Protein AF-A0A938W8G8-F1 (afdb_monomer_lite)

Secondary structure (DSSP, 8-state):
---PPPSEEE---TTT-TT--EEEEEEEEEE-TT---HHHHHHHHHHHHHHHHHHHTSTTGGGTBTTBEEEEEEEEEETTEEEEEE-TTS---------

Radius of gyration: 15.23 Å; chains: 1; bounding box: 40×23×38 Å

pLDDT: mean 83.69, std 18.39, range [33.66, 97.94]

Structure (mmCIF, N/CA/C/O backbone):
data_AF-A0A938W8G8-F1
#
_entry.id   AF-A0A938W8G8-F1
#
loop_
_atom_site.group_PDB
_atom_site.id
_atom_site.type_symbol
_atom_site.label_atom_id
_atom_site.label_alt_id
_atom_site.label_comp_id
_atom_site.label_asym_id
_atom_site.label_entity_id
_atom_site.label_seq_id
_atom_site.pdbx_PDB_ins_code
_atom_site.Cartn_x
_atom_site.Cartn_y
_atom_site.Cartn_z
_atom_site.occupancy
_atom_site.B_iso_or_equiv
_atom_site.auth_seq_id
_atom_site.auth_comp_id
_atom_site.auth_asym_id
_atom_site.auth_atom_id
_atom_site.pdbx_PDB_model_num
ATOM 1 N N . MET A 1 1 ? -15.851 4.091 -14.194 1.00 38.75 1 MET A N 1
ATOM 2 C CA . MET A 1 1 ? -14.431 3.803 -13.896 1.00 38.75 1 MET A CA 1
ATOM 3 C C . MET A 1 1 ? -14.387 3.021 -12.600 1.00 38.75 1 MET A C 1
ATOM 5 O O . MET A 1 1 ? -14.964 3.482 -11.624 1.00 38.75 1 MET A O 1
ATOM 9 N N . GLY A 1 2 ? -13.869 1.791 -12.646 1.00 43.88 2 GLY A N 1
ATOM 10 C CA . GLY A 1 2 ? -13.990 0.816 -11.560 1.00 43.88 2 GLY A CA 1
ATOM 11 C C . GLY A 1 2 ? -13.383 1.327 -10.258 1.00 43.88 2 GLY A C 1
ATOM 12 O O . GLY A 1 2 ? -12.303 1.911 -10.265 1.00 43.88 2 GLY A O 1
ATOM 13 N N . LYS A 1 3 ? -14.097 1.118 -9.150 1.00 55.16 3 LYS A N 1
ATOM 14 C CA . LYS A 1 3 ? -13.548 1.266 -7.803 1.00 55.16 3 LYS A CA 1
ATOM 15 C C . LYS A 1 3 ? -12.452 0.208 -7.654 1.00 55.16 3 LYS A C 1
ATOM 17 O O . LYS A 1 3 ? -12.771 -0.959 -7.449 1.00 55.16 3 LYS A O 1
ATOM 22 N N . GLY A 1 4 ? -11.200 0.587 -7.894 1.00 62.59 4 GLY A N 1
ATOM 23 C CA . GLY A 1 4 ? -10.061 -0.297 -7.667 1.00 62.59 4 GLY A CA 1
ATOM 24 C C . GLY A 1 4 ? -9.980 -0.609 -6.178 1.00 62.59 4 GLY A C 1
ATOM 25 O O . GLY A 1 4 ? -10.015 0.309 -5.359 1.00 62.59 4 GLY A O 1
ATOM 26 N N . PHE A 1 5 ? -9.964 -1.892 -5.838 1.00 73.81 5 PHE A N 1
ATOM 27 C CA . PHE A 1 5 ? -9.650 -2.339 -4.488 1.00 73.81 5 PHE A CA 1
ATOM 28 C C . PHE A 1 5 ? -8.134 -2.301 -4.312 1.00 73.81 5 PHE A C 1
ATOM 30 O O . PHE A 1 5 ? -7.409 -2.503 -5.281 1.00 73.81 5 PHE A O 1
ATOM 37 N N . VAL A 1 6 ? -7.680 -2.056 -3.085 1.00 87.25 6 VAL A N 1
ATOM 38 C CA . VAL A 1 6 ? -6.297 -2.351 -2.700 1.00 87.25 6 VAL A CA 1
ATOM 39 C C . VAL A 1 6 ? -6.055 -3.862 -2.800 1.00 87.25 6 VAL A C 1
ATOM 41 O O . VAL A 1 6 ? -6.991 -4.637 -2.575 1.00 87.25 6 VAL A O 1
ATOM 44 N N . ASP A 1 7 ? -4.826 -4.287 -3.096 1.00 92.31 7 ASP A N 1
ATOM 45 C CA . ASP A 1 7 ? -4.497 -5.716 -3.192 1.00 92.31 7 ASP A CA 1
ATOM 46 C C . ASP A 1 7 ? -4.808 -6.472 -1.892 1.00 92.31 7 ASP A C 1
ATOM 48 O O . ASP A 1 7 ? -5.395 -7.557 -1.916 1.00 92.31 7 ASP A O 1
ATOM 52 N N . VAL A 1 8 ? -4.453 -5.889 -0.739 1.00 93.44 8 VAL A N 1
ATOM 53 C CA . VAL A 1 8 ? -4.777 -6.452 0.577 1.00 93.44 8 VAL A CA 1
ATOM 54 C C . VAL A 1 8 ? -5.308 -5.375 1.515 1.00 93.44 8 VAL A C 1
ATOM 56 O O . VAL A 1 8 ? -4.647 -4.374 1.784 1.00 93.44 8 VAL A O 1
ATOM 59 N N . TYR A 1 9 ? -6.482 -5.631 2.094 1.00 91.44 9 TYR A N 1
ATOM 60 C CA . TYR A 1 9 ? -7.003 -4.874 3.228 1.00 91.44 9 TYR A CA 1
ATOM 61 C C . TYR A 1 9 ? -7.074 -5.762 4.468 1.00 91.44 9 TYR A C 1
ATOM 63 O O . TYR A 1 9 ? -7.858 -6.710 4.529 1.00 91.44 9 TYR A O 1
ATOM 71 N N . LEU A 1 10 ? -6.272 -5.424 5.474 1.00 92.00 10 LEU A N 1
ATOM 72 C CA . LEU A 1 10 ? -6.329 -6.027 6.799 1.00 92.00 10 LEU A CA 1
ATOM 73 C C . LEU A 1 10 ? -7.218 -5.157 7.688 1.00 92.00 10 LEU A C 1
ATOM 75 O O . LEU A 1 10 ? -6.753 -4.218 8.337 1.00 92.00 10 LEU A O 1
ATOM 79 N N . GLU A 1 11 ? -8.517 -5.453 7.668 1.00 90.56 11 GLU A N 1
ATOM 80 C CA . GLU A 1 11 ? -9.503 -4.787 8.519 1.00 90.56 11 GLU A CA 1
ATOM 81 C C . GLU A 1 11 ? -9.287 -5.196 9.989 1.00 90.56 11 GLU A C 1
ATOM 83 O O . GLU A 1 11 ? -9.287 -6.393 10.294 1.00 90.56 11 GLU A O 1
ATOM 88 N N . PRO A 1 12 ? -9.109 -4.240 10.920 1.00 90.69 12 PRO A N 1
ATOM 89 C CA . PRO A 1 12 ? -8.943 -4.568 12.329 1.00 90.69 12 PRO A CA 1
ATOM 90 C C . PRO A 1 12 ? -10.245 -5.162 12.872 1.00 90.69 12 PRO A C 1
ATOM 92 O O . PRO A 1 12 ? -11.323 -4.579 12.720 1.00 90.69 12 PRO A O 1
ATOM 95 N N . PHE A 1 13 ? -10.167 -6.321 13.531 1.00 92.00 13 PHE A N 1
ATOM 96 C CA . PHE A 1 13 ? -11.356 -7.044 13.989 1.00 92.00 13 PHE A CA 1
ATOM 97 C C . PHE A 1 13 ? -11.902 -6.494 15.319 1.00 92.00 13 PHE A C 1
ATOM 99 O O . PHE A 1 13 ? -11.980 -7.184 16.337 1.00 92.00 13 PHE A O 1
ATOM 106 N N . LEU A 1 14 ? -12.342 -5.237 15.283 1.00 90.19 14 LEU A N 1
ATOM 107 C CA . LEU A 1 14 ? -12.743 -4.434 16.443 1.00 90.19 14 LEU A CA 1
ATOM 108 C C . LEU A 1 14 ? -13.982 -4.940 17.197 1.00 90.19 14 LEU A C 1
ATOM 110 O O . LEU A 1 14 ? -14.278 -4.451 18.286 1.00 90.19 14 LEU A O 1
ATOM 114 N N . ALA A 1 15 ? -14.747 -5.868 16.614 1.00 90.81 15 ALA A N 1
ATOM 115 C CA . ALA A 1 15 ? -15.874 -6.504 17.298 1.00 90.81 15 ALA A CA 1
ATOM 116 C C . ALA A 1 15 ? -15.406 -7.536 18.336 1.00 90.81 15 ALA A C 1
ATOM 118 O O . ALA A 1 15 ? -16.056 -7.707 19.362 1.00 90.81 15 ALA A O 1
ATOM 119 N N . ARG A 1 16 ? -14.280 -8.212 18.072 1.00 95.44 16 ARG A N 1
ATOM 120 C CA . ARG A 1 16 ? -13.681 -9.200 18.978 1.00 95.44 16 ARG A CA 1
ATOM 121 C C . ARG A 1 16 ? -12.534 -8.614 19.797 1.00 95.44 16 ARG A C 1
ATOM 123 O O . ARG A 1 16 ? -12.393 -8.967 20.962 1.00 95.44 16 ARG A O 1
ATOM 130 N N . PHE A 1 17 ? -11.742 -7.736 19.187 1.00 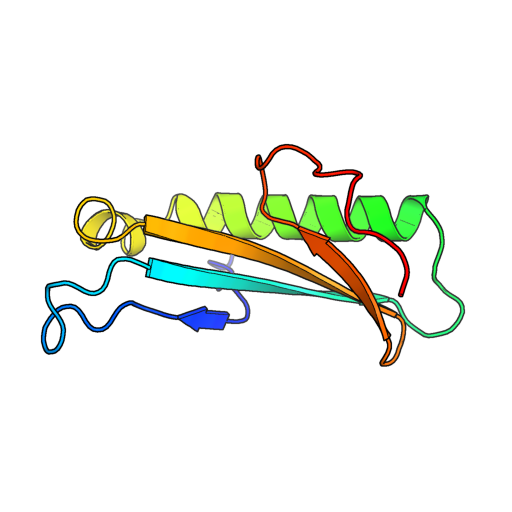94.94 17 PHE A N 1
ATOM 131 C CA . PHE A 1 17 ? -10.561 -7.112 19.782 1.00 94.94 17 PHE A CA 1
ATOM 132 C C . PHE A 1 17 ? -10.723 -5.587 19.734 1.00 94.94 17 PHE A C 1
ATOM 134 O O . PHE A 1 17 ? -10.228 -4.939 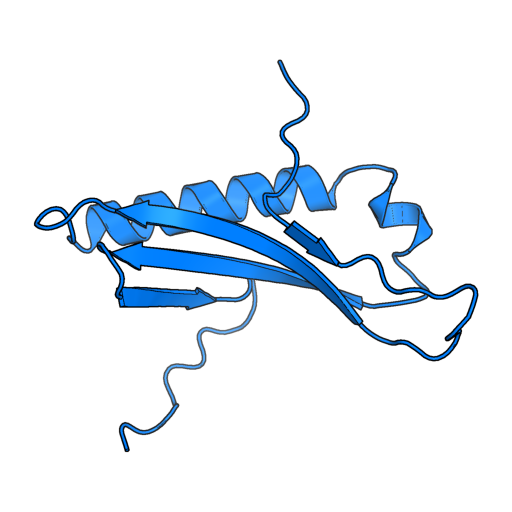18.810 1.00 94.94 17 PHE A O 1
ATOM 141 N N . PRO A 1 18 ? -11.505 -4.996 20.655 1.00 90.62 18 PRO A N 1
ATOM 142 C CA . PRO A 1 18 ? -11.852 -3.575 20.606 1.00 90.62 18 PRO A CA 1
ATOM 143 C C . PRO A 1 18 ? -10.661 -2.635 20.842 1.00 90.62 18 PRO A C 1
ATOM 145 O O . PRO A 1 18 ? -10.765 -1.454 20.522 1.00 90.62 18 PRO A O 1
ATOM 148 N N . ASP A 1 19 ? -9.562 -3.153 21.388 1.00 91.06 19 ASP A N 1
ATOM 149 C CA . ASP A 1 19 ? -8.282 -2.487 21.635 1.00 91.06 19 ASP A CA 1
ATOM 150 C C . ASP A 1 19 ? -7.299 -2.593 20.456 1.00 91.06 19 ASP A C 1
ATOM 152 O O . ASP A 1 19 ? -6.215 -2.012 20.503 1.00 91.06 19 ASP A O 1
ATOM 156 N N . MET A 1 20 ? -7.659 -3.309 19.384 1.00 93.56 20 MET A N 1
ATOM 157 C CA . MET A 1 20 ? -6.812 -3.457 18.202 1.00 93.56 20 MET A CA 1
ATOM 158 C C . MET A 1 20 ? -6.570 -2.098 17.535 1.00 93.56 20 MET A C 1
ATOM 160 O O . MET A 1 20 ? -7.479 -1.491 16.973 1.00 93.56 20 MET A O 1
ATOM 164 N N . GLN A 1 21 ? -5.323 -1.632 17.580 1.00 91.81 21 GLN A N 1
ATOM 165 C CA . GLN A 1 21 ? -4.983 -0.262 17.192 1.00 91.81 21 GLN A CA 1
ATOM 166 C C . GLN A 1 21 ? -4.718 -0.077 15.699 1.00 91.81 21 GLN A C 1
ATOM 168 O O . GLN A 1 21 ? -4.797 1.052 15.220 1.00 91.81 21 GLN A O 1
ATOM 173 N N . TYR A 1 22 ? -4.402 -1.151 14.972 1.00 92.00 22 TYR A N 1
ATOM 174 C CA . TYR A 1 22 ? -3.902 -1.059 13.602 1.00 92.00 22 TYR A CA 1
ATOM 175 C C . TYR A 1 22 ? -4.658 -1.967 12.638 1.00 92.00 22 TYR A C 1
ATOM 177 O O . TYR A 1 22 ? -4.948 -3.125 12.942 1.00 92.00 22 TYR A O 1
ATOM 185 N N . GLY A 1 23 ? -4.919 -1.432 11.452 1.00 91.44 23 GLY A N 1
ATOM 186 C CA . GLY A 1 23 ? -5.200 -2.187 10.235 1.00 91.44 23 GLY A CA 1
ATOM 187 C C . GLY A 1 23 ? -4.265 -1.733 9.120 1.00 91.44 23 GLY A C 1
ATOM 188 O O . GLY A 1 23 ? -3.585 -0.717 9.263 1.00 91.44 23 GLY A O 1
ATOM 189 N N . TYR A 1 24 ? -4.241 -2.456 8.004 1.00 92.56 24 TYR A N 1
ATOM 190 C CA . TYR A 1 24 ? -3.287 -2.187 6.923 1.00 92.56 24 TYR A CA 1
ATOM 191 C C . TYR A 1 24 ? -3.948 -2.181 5.553 1.00 92.56 24 TYR A C 1
ATOM 193 O O . TYR A 1 24 ? -4.848 -2.977 5.286 1.00 92.56 24 TYR A O 1
ATOM 201 N N . LEU A 1 25 ? -3.457 -1.309 4.680 1.00 92.62 25 LEU A N 1
ATOM 202 C CA . LEU A 1 25 ? -3.739 -1.310 3.248 1.00 92.62 25 LEU A CA 1
ATOM 203 C C . LEU A 1 25 ? -2.429 -1.584 2.527 1.00 92.62 25 LEU A C 1
ATOM 205 O O . LEU A 1 25 ? -1.541 -0.742 2.578 1.00 92.62 25 LEU A O 1
ATOM 209 N N . LEU A 1 26 ? -2.293 -2.747 1.900 1.00 95.12 26 LEU A N 1
ATOM 210 C CA . LEU A 1 26 ? -1.069 -3.121 1.198 1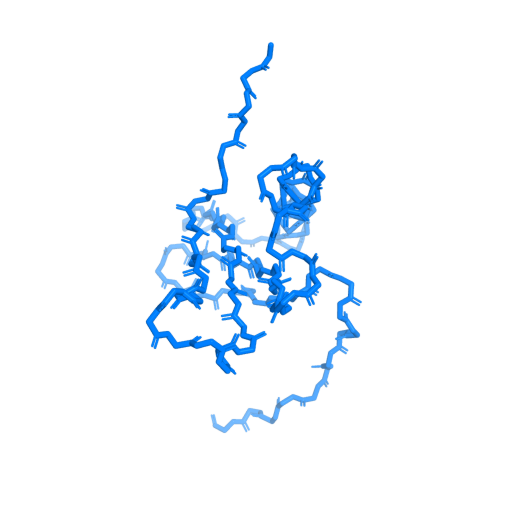.00 95.12 26 LEU A CA 1
ATOM 211 C C . LEU A 1 26 ? -1.313 -3.053 -0.303 1.00 95.12 26 LEU A C 1
ATOM 213 O O . LEU A 1 26 ? -2.137 -3.804 -0.819 1.00 95.12 26 LEU A O 1
ATOM 217 N N . GLU A 1 27 ? -0.571 -2.192 -0.985 1.00 96.06 27 GLU A N 1
ATOM 218 C CA . GLU A 1 27 ? -0.555 -2.114 -2.443 1.00 96.06 27 GLU A CA 1
ATOM 219 C C . GLU A 1 27 ? 0.764 -2.687 -2.959 1.00 96.06 27 GLU A C 1
ATOM 221 O O . GLU A 1 27 ? 1.852 -2.260 -2.553 1.00 96.06 27 GLU A O 1
ATOM 226 N N . LEU A 1 28 ? 0.666 -3.672 -3.847 1.00 96.62 28 LEU A N 1
ATOM 227 C CA . LEU A 1 28 ? 1.798 -4.391 -4.398 1.00 96.62 28 LEU A CA 1
ATOM 228 C C . LEU A 1 28 ? 2.052 -3.933 -5.834 1.00 96.62 28 LEU A C 1
ATOM 230 O O . LEU A 1 28 ? 1.162 -3.867 -6.680 1.00 96.62 28 LEU A O 1
ATOM 234 N N . LYS A 1 29 ? 3.318 -3.667 -6.144 1.00 96.81 29 LYS A N 1
ATOM 235 C CA . LYS A 1 29 ? 3.782 -3.451 -7.514 1.00 96.81 29 LYS A CA 1
ATOM 236 C C . LYS A 1 29 ? 4.839 -4.466 -7.876 1.00 96.81 29 LYS A C 1
ATOM 238 O O . LYS A 1 29 ? 5.633 -4.900 -7.045 1.00 96.81 29 LYS A O 1
ATOM 243 N N . TYR A 1 30 ? 4.851 -4.818 -9.152 1.00 97.06 30 TYR A N 1
ATOM 244 C CA . TYR A 1 30 ? 5.780 -5.782 -9.705 1.00 97.06 30 TYR A CA 1
ATOM 245 C C . TYR A 1 30 ? 6.528 -5.171 -10.884 1.00 97.06 30 TYR A C 1
ATOM 247 O O . TYR A 1 30 ? 5.920 -4.690 -11.839 1.00 97.06 30 TYR A O 1
ATOM 255 N N . LEU A 1 31 ? 7.852 -5.239 -10.821 1.00 97.12 31 LEU A N 1
ATOM 256 C CA . LEU A 1 31 ? 8.763 -4.954 -11.914 1.00 97.12 31 LEU A CA 1
ATOM 257 C C . LEU A 1 31 ? 9.325 -6.287 -12.440 1.00 97.12 31 LEU A C 1
ATOM 259 O O . LEU A 1 31 ? 9.902 -7.062 -11.665 1.00 97.12 31 LEU A O 1
ATOM 263 N N . PRO A 1 32 ? 9.196 -6.579 -13.746 1.00 96.50 32 PRO A N 1
ATOM 264 C CA . PRO A 1 32 ? 9.803 -7.763 -14.342 1.00 96.50 32 PRO A CA 1
ATOM 265 C C . PRO A 1 32 ? 11.326 -7.799 -14.174 1.00 96.50 32 PRO A C 1
ATOM 267 O O . PRO A 1 32 ? 11.997 -6.768 -14.065 1.00 96.50 32 PRO A O 1
ATOM 270 N N . ARG A 1 33 ? 11.903 -9.007 -14.196 1.00 94.25 33 ARG A N 1
ATOM 271 C CA . ARG A 1 33 ? 13.364 -9.190 -14.148 1.00 94.25 33 ARG A CA 1
ATOM 272 C C . ARG A 1 33 ? 14.041 -8.384 -15.264 1.00 94.25 33 ARG A C 1
ATOM 274 O O . ARG A 1 33 ? 13.574 -8.382 -16.395 1.00 94.25 33 ARG A O 1
ATOM 281 N N . GLY A 1 34 ? 15.144 -7.711 -14.939 1.00 93.81 34 GLY A N 1
ATOM 282 C CA . GLY A 1 34 ? 15.869 -6.841 -15.876 1.00 93.81 34 GLY A CA 1
ATOM 283 C C . GLY A 1 34 ? 15.258 -5.451 -16.104 1.00 93.81 34 GLY A C 1
ATOM 284 O O . GLY A 1 34 ? 15.878 -4.637 -16.776 1.00 93.81 34 GLY A O 1
ATOM 285 N N . GLU A 1 35 ? 14.091 -5.143 -15.529 1.00 93.88 35 GLU A N 1
ATOM 286 C CA . GLU A 1 35 ? 13.441 -3.836 -15.699 1.00 93.88 35 GLU A CA 1
ATOM 287 C C . GLU A 1 35 ? 13.624 -2.870 -14.522 1.00 93.88 35 GLU A C 1
ATOM 289 O O . GLU A 1 35 ? 13.000 -1.810 -14.503 1.00 93.88 35 GLU A O 1
ATOM 294 N N . LEU A 1 36 ? 14.463 -3.197 -13.538 1.00 96.25 36 LEU A N 1
ATOM 295 C CA . LEU A 1 36 ? 14.696 -2.306 -12.407 1.00 96.25 36 LEU A CA 1
ATOM 296 C C . LEU A 1 36 ? 15.526 -1.095 -12.848 1.00 96.25 36 LEU A C 1
ATOM 298 O O . LEU A 1 36 ? 16.707 -1.213 -13.163 1.00 96.25 36 LEU A O 1
ATOM 302 N N . THR A 1 37 ? 14.896 0.075 -12.841 1.00 97.50 37 THR A N 1
ATOM 303 C CA . THR A 1 37 ? 15.551 1.380 -12.961 1.00 97.50 37 THR A CA 1
ATOM 304 C C . THR A 1 37 ? 14.948 2.327 -11.933 1.00 97.50 37 THR A C 1
ATOM 306 O O . THR A 1 37 ? 13.799 2.142 -11.527 1.00 97.50 37 THR A O 1
ATOM 309 N N . GLU A 1 38 ? 15.683 3.368 -11.541 1.00 96.75 38 GLU A N 1
ATOM 310 C CA . GLU A 1 38 ? 15.177 4.382 -10.602 1.00 96.75 38 GLU A CA 1
ATOM 311 C C . GLU A 1 38 ? 13.861 5.003 -11.089 1.00 96.75 38 GLU A C 1
ATOM 313 O O . GLU A 1 38 ? 12.910 5.126 -10.323 1.00 96.75 38 GLU A O 1
ATOM 318 N N . ALA A 1 39 ? 13.764 5.308 -12.388 1.00 97.56 39 ALA A N 1
ATOM 319 C CA . ALA A 1 39 ? 12.558 5.880 -12.982 1.00 97.56 39 ALA A CA 1
ATOM 320 C C . ALA A 1 39 ? 11.355 4.923 -12.920 1.00 97.56 39 ALA A C 1
ATOM 322 O O . ALA A 1 39 ? 10.244 5.349 -12.607 1.00 97.56 39 ALA A O 1
ATOM 323 N N . LYS A 1 40 ? 11.559 3.626 -13.195 1.00 97.44 40 LYS A N 1
ATOM 324 C CA . LYS A 1 40 ? 10.487 2.621 -13.122 1.00 97.44 40 LYS A CA 1
ATOM 325 C C . LYS A 1 40 ? 10.064 2.341 -11.685 1.00 97.44 40 LYS A C 1
ATOM 327 O O . LYS A 1 40 ? 8.873 2.189 -11.431 1.00 97.44 40 LYS A O 1
ATOM 332 N N . LEU A 1 41 ? 11.018 2.314 -10.756 1.00 97.62 41 LEU A N 1
ATOM 333 C CA . LEU A 1 41 ? 10.726 2.180 -9.336 1.00 97.62 41 LEU A CA 1
ATOM 334 C C . LEU A 1 41 ? 9.914 3.375 -8.830 1.00 97.62 41 LEU A C 1
ATOM 336 O O . LEU A 1 41 ? 8.856 3.177 -8.242 1.00 97.62 41 LEU A O 1
ATOM 340 N N . ALA A 1 42 ? 10.352 4.602 -9.124 1.00 96.88 42 ALA A N 1
ATOM 341 C CA . ALA A 1 42 ? 9.641 5.816 -8.735 1.00 96.88 42 ALA A CA 1
ATOM 342 C C . ALA A 1 42 ? 8.218 5.857 -9.312 1.00 96.88 42 ALA A C 1
ATOM 344 O O . ALA A 1 42 ? 7.273 6.150 -8.586 1.00 96.88 42 ALA A O 1
ATOM 345 N N . ALA A 1 43 ? 8.046 5.493 -10.588 1.00 97.31 43 ALA A N 1
ATOM 346 C CA . ALA A 1 43 ? 6.728 5.416 -11.213 1.00 97.31 43 ALA A CA 1
ATOM 347 C C . ALA A 1 43 ? 5.824 4.361 -10.549 1.00 97.31 43 ALA A C 1
ATOM 349 O O . ALA A 1 43 ? 4.642 4.620 -10.328 1.00 97.31 43 ALA A O 1
ATOM 350 N N . ALA A 1 44 ? 6.369 3.190 -10.199 1.00 96.94 44 ALA A N 1
ATOM 351 C CA . ALA A 1 44 ? 5.626 2.151 -9.490 1.00 96.94 44 ALA A CA 1
ATOM 352 C C . ALA A 1 44 ? 5.184 2.617 -8.094 1.00 96.94 44 ALA A C 1
ATOM 354 O O . ALA A 1 44 ? 4.023 2.436 -7.732 1.00 96.94 44 ALA A O 1
ATOM 355 N N . VAL A 1 45 ? 6.081 3.257 -7.338 1.00 96.94 45 VAL A N 1
ATOM 356 C CA . VAL A 1 45 ? 5.764 3.820 -6.018 1.00 96.94 45 VAL A CA 1
ATOM 357 C C . VAL A 1 45 ? 4.679 4.890 -6.135 1.00 96.94 45 VAL A C 1
ATOM 359 O O . VAL A 1 45 ? 3.672 4.799 -5.441 1.00 96.94 45 VAL A O 1
ATOM 362 N N . GLN A 1 46 ? 4.816 5.841 -7.063 1.00 96.00 46 GLN A N 1
ATOM 363 C CA . GLN A 1 46 ? 3.821 6.898 -7.280 1.00 96.00 46 GLN A CA 1
ATOM 364 C C . GLN A 1 46 ? 2.444 6.348 -7.666 1.00 96.00 46 GLN A C 1
ATOM 366 O O . GLN A 1 46 ? 1.427 6.822 -7.156 1.00 96.00 46 GLN A O 1
ATOM 371 N N . ASP A 1 47 ? 2.388 5.341 -8.545 1.00 95.06 47 ASP A N 1
ATOM 372 C CA . ASP A 1 47 ? 1.123 4.683 -8.879 1.00 95.06 47 ASP A CA 1
ATOM 373 C C . ASP A 1 47 ? 0.507 4.032 -7.637 1.00 95.06 47 ASP A C 1
ATOM 375 O O . ASP A 1 47 ? -0.676 4.237 -7.364 1.00 95.06 47 ASP A O 1
ATOM 379 N N . ALA A 1 48 ? 1.305 3.306 -6.848 1.00 95.00 48 ALA A N 1
ATOM 380 C CA . ALA A 1 48 ? 0.837 2.648 -5.632 1.00 95.00 48 ALA A CA 1
ATOM 381 C C . ALA A 1 48 ? 0.293 3.644 -4.596 1.00 95.00 48 ALA A C 1
ATOM 383 O O . ALA A 1 48 ? -0.808 3.462 -4.076 1.00 95.00 48 ALA A O 1
ATOM 384 N N . GLU A 1 49 ? 1.014 4.738 -4.349 1.00 94.06 49 GLU A N 1
ATOM 385 C CA . GLU A 1 49 ? 0.579 5.823 -3.466 1.00 94.06 49 GLU A CA 1
ATOM 386 C C . GLU A 1 49 ? -0.743 6.440 -3.940 1.00 94.06 49 GLU A C 1
ATOM 388 O O . GLU A 1 49 ? -1.657 6.653 -3.140 1.00 94.06 49 GLU A O 1
ATOM 393 N N . ALA A 1 50 ? -0.899 6.662 -5.249 1.00 91.75 50 ALA A N 1
ATOM 394 C CA . ALA A 1 50 ? -2.141 7.168 -5.825 1.00 91.75 50 ALA A CA 1
ATOM 395 C C . ALA A 1 50 ? -3.304 6.163 -5.707 1.00 91.75 50 ALA A C 1
ATOM 397 O O . ALA A 1 50 ? -4.465 6.564 -5.568 1.00 91.75 50 ALA A O 1
ATOM 398 N N . GLN A 1 51 ? -3.042 4.853 -5.760 1.00 91.25 51 GLN A N 1
ATOM 399 C CA . GLN A 1 51 ? -4.059 3.820 -5.510 1.00 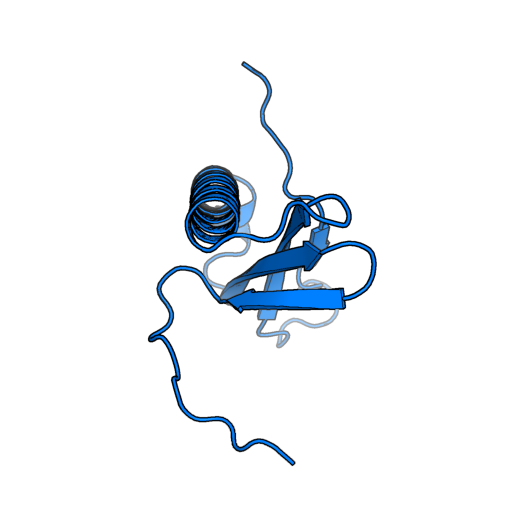91.25 51 GLN A CA 1
ATOM 400 C C . GLN A 1 51 ? -4.489 3.824 -4.039 1.00 91.25 51 GLN A C 1
ATOM 402 O O . GLN A 1 51 ? -5.684 3.927 -3.749 1.00 91.25 51 GLN A O 1
ATOM 407 N N . LEU A 1 52 ? -3.520 3.821 -3.120 1.00 91.31 52 LEU A N 1
ATOM 408 C CA . LEU A 1 52 ? -3.761 3.859 -1.679 1.00 91.31 52 LEU A CA 1
ATOM 409 C C . LEU A 1 52 ? -4.518 5.122 -1.262 1.00 91.31 52 LEU A C 1
ATOM 411 O O . LEU A 1 52 ? -5.488 5.023 -0.514 1.00 91.31 52 LEU A O 1
ATOM 415 N N . ALA A 1 53 ? -4.156 6.293 -1.793 1.00 88.50 53 ALA A N 1
ATOM 416 C CA . ALA A 1 53 ? -4.848 7.551 -1.510 1.00 88.50 53 ALA A CA 1
ATOM 417 C C . ALA A 1 53 ? -6.320 7.523 -1.957 1.00 88.50 53 ALA A C 1
ATOM 419 O O . ALA A 1 53 ? -7.206 7.991 -1.236 1.00 88.50 53 ALA A O 1
ATOM 420 N N . ARG A 1 54 ? -6.609 6.932 -3.126 1.00 85.94 54 ARG A N 1
ATOM 421 C CA . ARG A 1 54 ? -7.988 6.755 -3.610 1.00 85.94 54 ARG A CA 1
ATOM 422 C C . ARG A 1 54 ? -8.790 5.826 -2.704 1.00 85.94 54 ARG A C 1
ATOM 424 O O . ARG A 1 54 ? -9.939 6.137 -2.401 1.00 85.94 54 ARG A O 1
ATOM 431 N N . TYR A 1 55 ? -8.199 4.718 -2.259 1.00 82.81 55 TYR A N 1
ATOM 432 C CA . TYR A 1 55 ? -8.880 3.774 -1.373 1.00 82.81 55 TYR A CA 1
ATOM 433 C C . TYR A 1 55 ? -9.071 4.345 0.041 1.00 82.81 55 TYR A C 1
ATOM 435 O O . TYR A 1 55 ? -10.145 4.199 0.619 1.00 82.81 55 TYR A O 1
ATOM 443 N N . ALA A 1 56 ? -8.086 5.077 0.571 1.00 80.44 56 ALA A N 1
ATOM 444 C CA . ALA A 1 56 ? -8.175 5.788 1.851 1.00 80.44 56 ALA A CA 1
ATOM 445 C C . ALA A 1 56 ? -9.341 6.794 1.896 1.00 80.44 56 ALA A C 1
ATOM 447 O O . ALA A 1 56 ? -9.930 7.018 2.954 1.00 80.44 56 ALA A O 1
ATOM 448 N N . ALA A 1 57 ? -9.712 7.366 0.747 1.00 78.56 57 ALA A N 1
ATOM 449 C CA . ALA A 1 57 ? -10.859 8.259 0.617 1.00 78.56 57 ALA A CA 1
ATOM 450 C C . ALA A 1 57 ? -12.225 7.533 0.570 1.00 78.56 57 ALA A C 1
ATOM 452 O O . ALA A 1 57 ? -13.265 8.199 0.601 1.00 78.56 57 ALA A O 1
ATOM 453 N N . ASP A 1 58 ? -12.264 6.195 0.508 1.00 80.56 58 ASP A N 1
ATOM 454 C CA . ASP A 1 58 ? -13.512 5.428 0.455 1.00 80.56 58 ASP A CA 1
ATOM 455 C C . ASP A 1 58 ? -14.278 5.493 1.794 1.00 80.56 58 ASP A C 1
ATOM 457 O O . ASP A 1 58 ? -13.731 5.394 2.897 1.00 80.56 58 ASP A O 1
ATOM 461 N N . ALA A 1 59 ? -15.603 5.625 1.700 1.00 63.25 59 ALA A N 1
ATOM 462 C CA . ALA A 1 59 ? -16.523 5.698 2.828 1.00 63.25 59 ALA A CA 1
ATOM 463 C C . ALA A 1 59 ? -16.440 4.493 3.784 1.00 63.25 59 ALA A C 1
ATOM 465 O O . ALA A 1 59 ? -16.780 4.638 4.961 1.00 63.25 59 ALA A O 1
ATOM 466 N N . ARG A 1 60 ? -15.991 3.315 3.319 1.00 70.62 60 ARG A N 1
ATOM 467 C CA . ARG A 1 60 ? -15.811 2.134 4.184 1.00 70.62 60 ARG A CA 1
ATOM 468 C C . ARG A 1 60 ? -14.733 2.358 5.247 1.00 70.62 60 ARG A C 1
ATOM 470 O O . ARG A 1 60 ? -14.962 2.02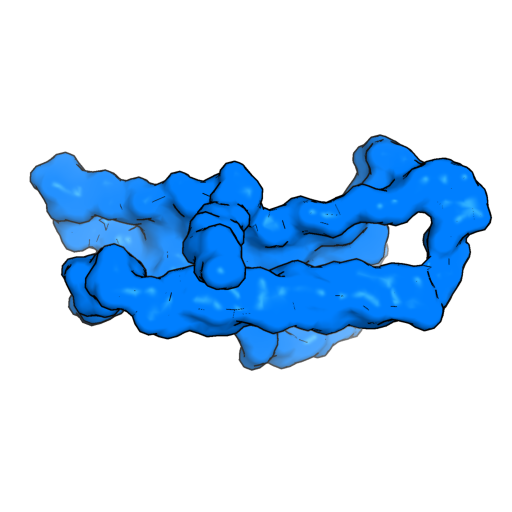9 6.409 1.00 70.62 60 ARG A O 1
ATOM 477 N N . LEU A 1 61 ? -13.615 2.981 4.879 1.00 71.31 61 LEU A N 1
ATOM 478 C CA . LEU A 1 61 ? -12.519 3.287 5.802 1.00 71.31 61 LEU A CA 1
ATOM 479 C C . LEU A 1 61 ? -12.919 4.306 6.864 1.00 71.31 61 LEU A C 1
ATOM 481 O O . LEU A 1 61 ? -12.504 4.193 8.015 1.00 71.31 61 LEU A O 1
ATOM 485 N N . ARG A 1 62 ? -13.813 5.237 6.519 1.00 68.31 62 ARG A N 1
ATOM 486 C CA . ARG A 1 62 ? -14.314 6.263 7.447 1.00 68.31 62 ARG A CA 1
ATOM 487 C C . ARG A 1 62 ? -15.056 5.682 8.657 1.00 68.31 62 ARG A C 1
ATOM 489 O O . ARG A 1 62 ? -15.153 6.357 9.671 1.00 68.31 62 ARG A O 1
ATOM 496 N N . LYS A 1 63 ? -15.573 4.447 8.573 1.00 69.44 63 LYS A N 1
ATOM 497 C CA . LYS A 1 63 ? -16.226 3.760 9.707 1.00 69.44 63 LYS A CA 1
ATOM 498 C C . LYS A 1 63 ? -15.230 3.212 10.733 1.00 69.44 63 LYS A C 1
ATOM 500 O O . LYS A 1 63 ? -15.597 3.013 11.888 1.00 69.44 63 LYS A O 1
ATOM 505 N N . VAL A 1 64 ? -14.003 2.938 10.295 1.00 72.44 64 VAL A N 1
ATOM 506 C CA . VAL A 1 64 ? -12.913 2.413 11.130 1.00 72.44 64 VAL A CA 1
ATOM 507 C C . VAL A 1 64 ? -11.988 3.547 11.587 1.00 72.44 64 VAL A C 1
ATOM 509 O O . VAL A 1 64 ? -11.455 3.496 12.697 1.00 72.44 64 VAL A O 1
ATOM 512 N N . ALA A 1 65 ? -11.863 4.598 10.768 1.00 65.81 65 ALA A N 1
ATOM 513 C CA . ALA A 1 65 ? -11.144 5.828 11.074 1.00 65.81 65 ALA A CA 1
ATOM 514 C C . ALA A 1 65 ? -11.725 6.480 12.340 1.00 65.81 65 ALA A C 1
ATOM 516 O O . ALA A 1 65 ? -12.842 6.992 12.339 1.00 65.81 65 ALA A O 1
ATOM 517 N N . GLY A 1 66 ? -10.975 6.410 13.438 1.00 72.12 66 GLY A N 1
ATOM 518 C CA . GLY A 1 66 ? -11.390 6.882 14.765 1.00 72.12 66 GLY A CA 1
ATOM 519 C C . GLY A 1 66 ? -11.404 5.793 15.837 1.00 72.12 66 GLY A C 1
ATOM 520 O O . GLY A 1 66 ? -11.427 6.115 17.020 1.00 72.12 66 GLY A O 1
ATOM 521 N N . ARG A 1 67 ? -11.347 4.514 15.445 1.00 84.25 67 ARG A N 1
ATOM 522 C CA . ARG A 1 67 ? -11.183 3.379 16.372 1.00 84.25 67 ARG A CA 1
ATOM 523 C C . ARG A 1 67 ? -9.845 2.664 16.215 1.00 84.25 67 ARG A C 1
ATOM 525 O O . ARG A 1 67 ? -9.351 2.106 17.183 1.00 84.25 67 ARG A O 1
ATOM 532 N N . ALA A 1 68 ? -9.281 2.693 15.013 1.00 87.88 68 ALA A N 1
ATOM 533 C CA . ALA A 1 68 ? -7.963 2.160 14.704 1.00 87.88 68 ALA A CA 1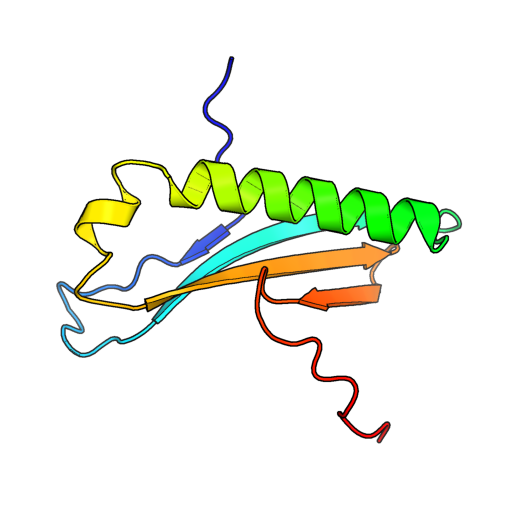
ATOM 534 C C . ALA A 1 68 ? -7.278 3.042 13.653 1.00 87.88 68 ALA A C 1
ATOM 536 O O . ALA A 1 68 ? -7.942 3.674 12.823 1.00 87.88 68 ALA A O 1
ATOM 537 N N . THR A 1 69 ? -5.952 3.061 13.683 1.00 89.75 69 THR A N 1
ATOM 538 C CA . THR A 1 69 ? -5.107 3.654 12.650 1.00 89.75 69 THR A CA 1
ATOM 539 C C . THR A 1 69 ? -5.015 2.679 11.487 1.00 89.75 69 THR A C 1
ATOM 541 O O . THR A 1 69 ? -4.649 1.519 11.671 1.00 89.75 69 THR A O 1
ATOM 544 N N . ILE A 1 70 ? -5.344 3.131 10.279 1.00 90.12 70 ILE A N 1
ATOM 545 C CA . ILE A 1 70 ? -5.128 2.323 9.080 1.00 90.12 70 ILE A CA 1
ATOM 546 C C . ILE A 1 70 ? -3.843 2.783 8.407 1.00 90.12 70 ILE A C 1
ATOM 548 O O . ILE A 1 70 ? -3.760 3.930 7.974 1.00 90.12 70 ILE A O 1
ATOM 552 N N . VAL A 1 71 ? -2.861 1.888 8.342 1.00 91.44 71 VAL A N 1
ATOM 553 C CA . VAL A 1 71 ? -1.526 2.162 7.808 1.00 91.44 71 VAL A CA 1
ATOM 554 C C . VAL A 1 71 ? -1.470 1.742 6.335 1.00 91.44 71 VAL A C 1
ATOM 556 O O . VAL A 1 71 ? -1.609 0.551 6.034 1.00 91.44 71 VAL A O 1
ATOM 559 N N . PRO A 1 72 ? -1.310 2.688 5.396 1.00 92.56 72 PRO A N 1
ATOM 560 C CA . PRO A 1 72 ? -1.041 2.365 4.004 1.00 92.56 72 PRO A CA 1
ATOM 561 C C . PRO A 1 72 ? 0.418 1.934 3.828 1.00 92.56 72 PRO A C 1
ATOM 563 O O . PRO A 1 72 ? 1.321 2.564 4.365 1.00 92.56 72 PRO A O 1
ATOM 566 N N . VAL A 1 73 ? 0.654 0.877 3.055 1.00 95.69 73 VAL A N 1
ATOM 567 C CA . VAL A 1 73 ? 1.984 0.326 2.781 1.00 95.69 73 VAL A CA 1
ATOM 568 C C . VAL A 1 73 ? 2.105 0.031 1.293 1.00 95.69 73 VAL A C 1
ATOM 570 O O . VAL A 1 73 ? 1.258 -0.641 0.705 1.00 95.69 73 VAL A O 1
ATOM 573 N N . VAL A 1 74 ? 3.191 0.504 0.695 1.00 97.19 74 VAL A N 1
ATOM 574 C CA . VAL A 1 74 ? 3.599 0.187 -0.672 1.00 97.19 74 VAL A CA 1
ATOM 575 C C . VAL A 1 74 ? 4.709 -0.850 -0.623 1.00 97.19 74 VAL A C 1
ATOM 577 O O . VAL A 1 74 ? 5.709 -0.665 0.073 1.00 97.19 74 VAL A O 1
ATOM 580 N N . LEU A 1 75 ? 4.556 -1.917 -1.403 1.00 97.75 75 LEU A N 1
ATOM 581 C CA . LEU A 1 75 ? 5.579 -2.939 -1.604 1.00 97.75 75 LEU A CA 1
ATOM 582 C C . LEU A 1 75 ? 5.877 -3.056 -3.099 1.00 97.75 75 LEU A C 1
ATOM 584 O O . LEU A 1 75 ? 4.976 -3.348 -3.882 1.00 97.75 75 LEU A O 1
ATOM 588 N N . VAL A 1 76 ? 7.133 -2.858 -3.507 1.00 97.88 76 VAL A N 1
ATOM 589 C CA . VAL A 1 76 ? 7.549 -3.067 -4.905 1.00 97.88 76 VAL A CA 1
ATOM 590 C C . VAL A 1 76 ? 8.517 -4.234 -4.985 1.00 97.88 76 VAL A C 1
ATOM 592 O O . VAL A 1 76 ? 9.580 -4.216 -4.363 1.00 97.88 76 VAL A O 1
ATOM 595 N N . TYR A 1 77 ? 8.159 -5.231 -5.788 1.00 97.94 77 TYR A N 1
ATOM 596 C CA . TYR A 1 77 ? 8.979 -6.403 -6.062 1.00 97.94 77 TYR A CA 1
ATOM 597 C C . TYR A 1 77 ? 9.652 -6.303 -7.430 1.00 97.94 77 TYR A C 1
ATOM 599 O O . TYR A 1 77 ? 9.015 -5.924 -8.410 1.00 97.94 77 TYR A O 1
ATOM 607 N N . HIS A 1 78 ? 10.918 -6.705 -7.520 1.00 97.56 78 HIS A N 1
ATOM 608 C CA . HIS A 1 78 ? 11.636 -6.956 -8.769 1.00 97.56 78 HIS A CA 1
ATOM 609 C C . HIS A 1 78 ? 11.892 -8.455 -8.908 1.00 97.56 78 HIS A C 1
ATOM 611 O O . HIS A 1 78 ? 12.705 -9.043 -8.195 1.00 97.56 78 HIS A O 1
ATOM 617 N N . GLY A 1 79 ? 11.158 -9.123 -9.799 1.00 95.06 79 GLY A N 1
ATOM 618 C CA . GLY A 1 79 ? 11.134 -10.584 -9.781 1.00 95.06 79 GLY A CA 1
ATOM 619 C C . GLY A 1 79 ? 10.621 -11.112 -8.432 1.00 95.06 79 GLY A C 1
ATOM 620 O O . GLY A 1 79 ? 9.436 -11.032 -8.152 1.00 95.06 79 GLY A O 1
ATOM 621 N N . TRP A 1 80 ? 11.493 -11.691 -7.610 1.00 94.75 80 TRP A N 1
ATOM 622 C CA . TRP A 1 80 ? 11.128 -12.198 -6.276 1.00 94.75 80 TRP A CA 1
ATOM 623 C C . TRP A 1 80 ? 11.662 -11.322 -5.135 1.00 94.75 80 TRP A C 1
ATOM 625 O O . TRP A 1 80 ? 11.314 -11.545 -3.979 1.00 94.75 80 TRP A O 1
ATOM 635 N N . GLU A 1 81 ? 12.505 -10.341 -5.450 1.00 96.56 81 GLU A N 1
ATOM 636 C CA . GLU A 1 81 ? 13.163 -9.490 -4.469 1.00 96.56 81 GLU A CA 1
ATOM 637 C C . GLU A 1 81 ? 12.280 -8.290 -4.128 1.00 96.56 81 GLU A C 1
ATOM 639 O O . GLU A 1 81 ? 11.737 -7.645 -5.024 1.00 96.56 81 GLU A O 1
ATOM 644 N N . LEU A 1 82 ? 12.136 -7.977 -2.840 1.00 97.50 82 LEU A N 1
ATOM 645 C CA . LEU A 1 82 ? 11.480 -6.750 -2.396 1.00 97.50 82 LEU A CA 1
ATOM 646 C C . LEU A 1 82 ? 12.485 -5.598 -2.484 1.00 97.50 82 LEU A C 1
ATOM 648 O O . LEU A 1 82 ? 13.411 -5.527 -1.681 1.00 97.50 82 LEU A O 1
ATOM 652 N N . VAL A 1 83 ? 12.285 -4.694 -3.440 1.00 97.19 83 VAL A N 1
ATOM 653 C CA . VAL A 1 83 ? 13.221 -3.592 -3.728 1.00 97.19 83 VAL A CA 1
ATOM 654 C C . VAL A 1 83 ? 12.785 -2.256 -3.131 1.00 97.19 83 VAL A C 1
ATOM 656 O O . VAL A 1 83 ? 13.586 -1.331 -3.041 1.00 97.19 83 VAL A O 1
ATOM 659 N N . TYR A 1 84 ? 11.526 -2.141 -2.706 1.00 97.44 84 TYR A N 1
ATOM 660 C CA . TYR A 1 84 ? 11.026 -0.976 -1.982 1.00 97.44 84 TYR A CA 1
ATOM 661 C C . TYR A 1 84 ? 9.928 -1.368 -1.000 1.00 97.44 84 TYR A C 1
ATOM 663 O O . TYR A 1 84 ? 9.033 -2.151 -1.326 1.00 97.44 84 TYR A O 1
ATOM 671 N N . ARG A 1 85 ? 9.986 -0.759 0.186 1.00 96.44 85 ARG A N 1
ATOM 672 C CA . ARG A 1 85 ? 8.910 -0.730 1.175 1.00 96.44 85 ARG A CA 1
ATOM 673 C C . ARG A 1 85 ? 8.759 0.701 1.676 1.00 96.44 85 ARG A C 1
ATOM 675 O O . ARG A 1 85 ? 9.768 1.338 1.974 1.00 96.44 85 ARG A O 1
ATOM 682 N N . GLY A 1 86 ? 7.531 1.186 1.792 1.00 94.44 86 GLY A N 1
ATOM 683 C CA . GLY A 1 86 ? 7.283 2.534 2.290 1.00 94.44 86 GLY A CA 1
ATOM 684 C C . GLY A 1 86 ? 5.849 2.739 2.744 1.00 94.44 86 GLY A C 1
ATOM 685 O O . GLY A 1 86 ? 4.932 2.078 2.259 1.00 94.44 86 GLY A O 1
ATOM 686 N N . GLU A 1 87 ? 5.670 3.664 3.676 1.00 90.81 87 GLU A N 1
ATOM 687 C CA . GLU A 1 87 ? 4.364 4.158 4.094 1.00 90.81 87 GLU A CA 1
ATOM 688 C C . GLU A 1 87 ? 4.161 5.534 3.438 1.00 90.81 87 GLU A C 1
ATOM 690 O O . GLU A 1 87 ? 4.974 6.435 3.670 1.00 90.81 87 GLU A O 1
ATOM 695 N N . PRO A 1 88 ? 3.130 5.727 2.593 1.00 82.56 88 PRO A N 1
ATOM 696 C CA . PRO A 1 88 ? 2.884 7.008 1.941 1.00 82.56 88 PRO A CA 1
ATOM 697 C C . PRO A 1 88 ? 2.775 8.142 2.969 1.00 82.56 88 PRO A C 1
ATOM 699 O O . PRO A 1 88 ? 1.899 8.128 3.834 1.00 82.56 88 PRO A O 1
ATOM 702 N N . GLY A 1 89 ? 3.662 9.134 2.873 1.00 66.75 89 GLY A N 1
ATOM 703 C CA . GLY A 1 89 ? 3.692 10.279 3.788 1.00 66.75 89 GLY A CA 1
ATOM 704 C C . GLY A 1 89 ? 4.387 10.041 5.134 1.00 66.75 89 GLY A C 1
ATOM 705 O O . GLY A 1 89 ? 4.467 10.985 5.922 1.00 66.75 89 GLY A O 1
ATOM 706 N N . ALA A 1 90 ? 4.930 8.847 5.399 1.00 56.75 90 ALA A N 1
ATOM 707 C CA . ALA A 1 90 ? 5.923 8.694 6.457 1.00 56.75 90 ALA A CA 1
ATOM 708 C C . ALA A 1 90 ? 7.235 9.374 6.021 1.00 56.75 90 ALA A C 1
ATOM 710 O O . ALA A 1 90 ? 7.569 9.362 4.829 1.00 56.75 90 ALA A O 1
ATOM 711 N N . PRO A 1 91 ? 7.989 9.991 6.947 1.00 36.94 91 PRO A N 1
ATOM 712 C CA . PRO A 1 91 ? 9.345 10.426 6.654 1.00 36.94 91 PRO A CA 1
ATOM 713 C C . PRO A 1 91 ? 10.129 9.253 6.061 1.00 36.94 91 PRO A C 1
ATOM 715 O O . PRO A 1 91 ? 9.990 8.112 6.489 1.00 36.94 91 PRO A O 1
ATOM 718 N N . CYS A 1 92 ? 10.926 9.521 5.030 1.00 39.81 92 CYS A N 1
ATOM 719 C CA . CYS A 1 92 ? 11.845 8.523 4.512 1.00 39.81 92 CYS A CA 1
ATOM 720 C C . CYS A 1 92 ? 12.921 8.307 5.582 1.00 39.81 92 CYS A C 1
ATOM 722 O O . CYS A 1 92 ? 13.872 9.086 5.675 1.00 39.81 92 CYS A O 1
ATOM 724 N N . ASP A 1 93 ? 12.740 7.296 6.427 1.00 41.44 93 ASP A N 1
ATOM 725 C CA . ASP A 1 93 ? 13.728 6.868 7.410 1.00 41.44 93 ASP A CA 1
ATOM 726 C C . ASP A 1 93 ? 14.927 6.276 6.657 1.00 41.44 93 ASP A C 1
ATOM 728 O O . ASP A 1 93 ? 15.075 5.062 6.510 1.00 41.44 93 ASP A O 1
ATOM 732 N N . ALA A 1 94 ? 15.812 7.138 6.158 1.00 41.75 94 ALA A N 1
ATOM 733 C CA . ALA A 1 94 ? 17.071 6.770 5.512 1.00 41.75 94 ALA A CA 1
ATOM 734 C C . ALA A 1 94 ? 18.110 6.223 6.515 1.00 41.75 94 ALA A C 1
ATOM 736 O O . ALA A 1 94 ? 19.306 6.486 6.406 1.00 41.75 94 ALA A O 1
ATOM 737 N N . SER A 1 95 ? 17.669 5.467 7.519 1.00 40.72 95 SER A N 1
ATOM 738 C CA . SER A 1 95 ? 18.532 4.867 8.527 1.00 40.72 95 SER A CA 1
ATOM 739 C C . SER A 1 95 ? 17.912 3.589 9.082 1.00 40.72 95 SER A C 1
ATOM 741 O O . SER A 1 95 ? 17.323 3.566 10.158 1.00 40.72 95 SER A O 1
ATOM 743 N N . SER A 1 96 ? 18.103 2.490 8.360 1.00 33.66 96 SER A N 1
ATOM 744 C CA . SER A 1 96 ? 18.300 1.186 8.993 1.00 33.66 96 SER A CA 1
ATOM 745 C C . SER A 1 96 ? 19.647 0.624 8.530 1.00 33.66 96 SER A C 1
ATOM 747 O O . SER A 1 96 ? 19.934 0.672 7.331 1.00 33.66 96 SER A O 1
ATOM 749 N N . PRO A 1 97 ? 20.501 0.156 9.457 1.00 40.84 97 PRO A N 1
ATOM 750 C CA . PRO A 1 97 ? 21.835 -0.323 9.133 1.00 40.84 97 PRO A CA 1
ATOM 751 C C . PRO A 1 97 ? 21.753 -1.598 8.292 1.00 40.84 97 PRO A C 1
ATOM 753 O O . PRO A 1 97 ? 20.951 -2.489 8.570 1.00 40.84 97 PRO A O 1
ATOM 756 N N . GLN A 1 98 ? 22.613 -1.682 7.277 1.00 37.62 98 GLN A N 1
ATOM 757 C CA . GLN A 1 98 ? 22.949 -2.960 6.659 1.00 37.62 98 GLN A CA 1
ATOM 758 C C . GLN A 1 98 ? 23.544 -3.846 7.762 1.00 37.62 98 GLN A C 1
ATOM 760 O O . GLN A 1 98 ? 24.517 -3.452 8.409 1.00 37.62 98 GLN A O 1
ATOM 765 N N . THR A 1 99 ? 22.910 -4.990 8.010 1.00 42.72 99 THR A N 1
ATOM 766 C CA . THR A 1 99 ? 23.503 -6.105 8.762 1.00 42.72 99 THR A CA 1
ATOM 767 C C . THR A 1 99 ? 23.796 -7.224 7.789 1.00 42.72 99 THR A C 1
ATOM 769 O O . THR A 1 99 ? 22.983 -7.390 6.851 1.00 42.72 99 THR A O 1
#

Foldseek 3Di:
DDLDAQPDWFDQPCVVVQQAAEIEREHEAEDEAPRDDPVVVVVLVVVLLVSQVSNCPDPVVVVCVPRYDYWYWYWYDYHNDTPDIDTVPDPPPPDDDDD

Sequence (99 aa):
MGKGFVDVYLEPFLARFPDMQYGYLLELKYLPRGELTEAKLAAAVQDAEAQLARYAADARLRKVAGRATIVPVVLVYHGWELVYRGEPGAPCDASSPQT